Protein AF-A0A101DCR0-F1 (afdb_monomer_lite)

Radius of gyration: 26.0 Å; chains: 1; bounding box: 42×27×85 Å

Sequence (112 aa):
MRAINKFLITVCIALLASVAVALGDGEETGEAEEFKVIDHSKVWEEKGITKYEGSKTCIQCHEDKVRQFFHSYHYQLFSENEGINGKTMIFGGKMAFNDYCMAMFVNTAQRW

Secondary structure (DSSP, 8-state):
-HHHHHHHHHHHHHHHHHHHHHTS------------PPP-HHHHHHTT--S-BTHHHHTTT-HHHHHHHHTSHHHHS-EEEE-GGG-EEEESTTT-EETTTEEHHHHHTT--

Foldseek 3Di:
DVVVVVVVVVVVVVVVVVVCVVVVDDPPPPDPPDDDDDDCVVVCVVVVPPDDPDLVVPCVPPVPVSVVVCPDCVNVQWDFDQDPPRDIDIDGQQRDADPPPGHPCVVCVVPD

InterPro domains:
  IPR036280 Multiheme cytochrome superfamily [SSF48695] (50-102)

pLDDT: mean 79.86, std 16.18, range [44.22, 97.31]

Structure (mmCIF, N/CA/C/O backbone):
data_AF-A0A101DCR0-F1
#
_entry.id   AF-A0A101DCR0-F1
#
loop_
_atom_site.group_PDB
_atom_site.id
_atom_site.type_symbol
_atom_site.label_atom_id
_atom_site.label_alt_id
_atom_site.label_comp_id
_atom_site.label_asym_id
_atom_site.label_entity_id
_atom_site.label_seq_id
_atom_site.pdbx_PDB_ins_code
_atom_site.Cartn_x
_atom_site.Cartn_y
_atom_site.Cartn_z
_atom_site.occupancy
_atom_site.B_iso_or_equiv
_atom_site.auth_seq_id
_atom_site.auth_comp_id
_atom_site.auth_asym_id
_atom_site.auth_atom_id
_atom_site.pdbx_PDB_model_num
ATOM 1 N N . MET A 1 1 ? -6.169 10.016 -66.570 1.00 50.41 1 MET A N 1
ATOM 2 C CA . MET A 1 1 ? -7.035 10.679 -65.561 1.00 50.41 1 MET A CA 1
ATOM 3 C C . MET A 1 1 ? -7.460 9.770 -64.396 1.00 50.41 1 MET A C 1
ATOM 5 O O . MET A 1 1 ? -7.352 10.210 -63.263 1.00 50.41 1 MET A O 1
ATOM 9 N N . ARG A 1 2 ? -7.864 8.501 -64.604 1.00 53.41 2 ARG A N 1
ATOM 10 C CA . ARG A 1 2 ? -8.267 7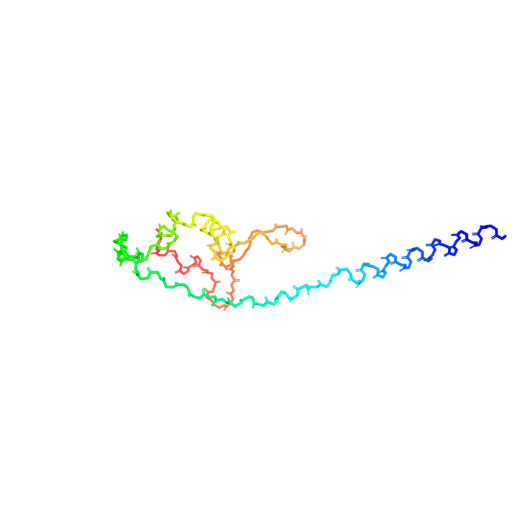.581 -63.505 1.00 53.41 2 ARG A CA 1
ATOM 11 C C . ARG A 1 2 ? -7.164 7.210 -62.491 1.00 53.41 2 ARG A C 1
ATOM 13 O O . ARG A 1 2 ? -7.486 6.968 -61.335 1.00 53.41 2 ARG A O 1
ATOM 20 N N . ALA A 1 3 ? -5.894 7.157 -62.901 1.00 55.66 3 ALA A N 1
ATOM 21 C CA . ALA A 1 3 ? -4.779 6.769 -62.023 1.00 55.66 3 ALA A CA 1
ATOM 22 C C . ALA A 1 3 ? -4.322 7.898 -61.076 1.00 55.66 3 ALA A C 1
ATOM 24 O O . ALA A 1 3 ? -4.050 7.646 -59.908 1.00 55.66 3 ALA A O 1
ATOM 25 N N . ILE A 1 4 ? -4.332 9.146 -61.558 1.00 55.31 4 ILE A N 1
ATOM 26 C CA . ILE A 1 4 ? -3.968 10.344 -60.779 1.00 55.31 4 ILE A CA 1
ATOM 27 C C . ILE A 1 4 ? -4.952 10.549 -59.617 1.00 55.31 4 ILE A C 1
ATOM 29 O O . ILE A 1 4 ? -4.542 10.858 -58.504 1.00 55.31 4 ILE A O 1
ATOM 33 N N . ASN A 1 5 ? -6.240 10.276 -59.854 1.00 58.12 5 ASN A N 1
ATOM 34 C CA . ASN A 1 5 ? -7.282 10.400 -58.836 1.00 58.12 5 ASN A CA 1
ATOM 35 C C . ASN A 1 5 ? -7.121 9.363 -57.707 1.00 58.12 5 ASN A C 1
ATOM 37 O O . ASN A 1 5 ? -7.290 9.684 -56.540 1.00 58.12 5 ASN A O 1
ATOM 41 N N . LYS A 1 6 ? -6.717 8.127 -58.037 1.00 57.25 6 LYS A N 1
ATOM 42 C CA . LYS A 1 6 ? -6.437 7.092 -57.028 1.00 57.25 6 LYS A CA 1
ATOM 43 C C . LYS A 1 6 ? -5.204 7.427 -56.191 1.00 57.25 6 LYS A C 1
ATOM 45 O O . LYS A 1 6 ? -5.230 7.224 -54.989 1.00 57.25 6 LYS A O 1
ATOM 50 N N . PHE A 1 7 ? -4.157 7.970 -56.813 1.00 67.06 7 PHE A N 1
ATOM 51 C CA . PHE A 1 7 ? -2.931 8.345 -56.109 1.00 67.06 7 PHE A CA 1
ATOM 52 C C . PHE A 1 7 ? -3.161 9.503 -55.126 1.00 67.06 7 PHE A C 1
ATOM 54 O O . PHE A 1 7 ? -2.740 9.420 -53.977 1.00 67.06 7 PHE A O 1
ATOM 61 N N . LEU A 1 8 ? -3.905 10.535 -55.540 1.00 63.75 8 LEU A N 1
ATOM 62 C CA . LEU A 1 8 ? -4.289 11.650 -54.667 1.00 63.75 8 LEU A CA 1
ATOM 63 C C . LEU A 1 8 ? -5.148 11.195 -53.481 1.00 63.75 8 LEU A C 1
ATOM 65 O O . LEU A 1 8 ? -4.885 11.600 -52.353 1.00 63.75 8 LEU A O 1
ATOM 69 N N . ILE A 1 9 ? -6.116 10.302 -53.709 1.00 69.94 9 ILE A N 1
ATOM 70 C CA . ILE A 1 9 ? -6.959 9.753 -52.636 1.00 69.94 9 ILE A CA 1
ATOM 71 C C . ILE A 1 9 ? -6.118 8.953 -51.631 1.00 69.94 9 ILE A C 1
ATOM 73 O O . ILE A 1 9 ? -6.267 9.144 -50.426 1.00 69.94 9 ILE A O 1
ATOM 77 N N . THR A 1 10 ? -5.196 8.106 -52.099 1.00 69.50 10 THR A N 1
ATOM 78 C CA . THR A 1 10 ? -4.328 7.317 -51.210 1.00 69.50 10 THR A CA 1
ATOM 79 C C . THR A 1 10 ? -3.398 8.201 -50.377 1.00 69.50 10 THR A C 1
ATOM 81 O O . THR A 1 10 ? -3.228 7.952 -49.185 1.00 69.50 10 THR A O 1
ATOM 84 N N . VAL A 1 11 ? -2.835 9.261 -50.967 1.00 74.75 11 VAL A N 1
ATOM 85 C CA . VAL A 1 11 ? -1.972 10.214 -50.248 1.00 74.75 11 VAL A CA 1
ATOM 86 C C . VAL A 1 11 ? -2.764 10.998 -49.196 1.00 74.75 11 VAL A C 1
ATOM 88 O O . VAL A 1 11 ? -2.286 11.165 -48.077 1.00 74.75 11 VAL A O 1
ATOM 91 N N . CYS A 1 12 ? -3.998 11.413 -49.499 1.00 70.81 12 CYS A N 1
ATOM 92 C CA . CYS A 1 12 ? -4.865 12.082 -48.527 1.00 70.81 12 CYS A CA 1
ATOM 93 C C . CYS A 1 12 ? -5.244 11.174 -47.347 1.00 70.81 12 CYS A C 1
ATOM 95 O O . CYS A 1 12 ? -5.223 11.630 -46.207 1.00 70.81 12 CYS A O 1
ATOM 97 N N . ILE A 1 13 ? -5.542 9.892 -47.590 1.00 72.62 13 ILE A N 1
ATOM 98 C CA . ILE A 1 13 ? -5.855 8.931 -46.517 1.00 72.62 13 ILE A CA 1
ATOM 99 C C . ILE A 1 13 ? -4.628 8.695 -45.626 1.00 72.62 13 ILE A C 1
ATOM 101 O O . ILE A 1 13 ? -4.757 8.674 -44.404 1.00 72.62 13 ILE A O 1
ATOM 105 N N . ALA A 1 14 ? -3.436 8.573 -46.219 1.00 68.31 14 ALA A N 1
ATOM 106 C CA . ALA A 1 14 ? -2.195 8.395 -45.466 1.00 68.31 14 ALA A CA 1
ATOM 107 C C . ALA A 1 14 ? -1.875 9.612 -44.579 1.00 68.31 14 ALA A C 1
ATOM 109 O O . ALA A 1 14 ? -1.511 9.442 -43.418 1.00 68.31 14 ALA A O 1
ATOM 110 N N . LEU A 1 15 ? -2.082 10.831 -45.094 1.00 64.31 15 LEU A N 1
ATOM 111 C CA . LEU A 1 15 ? -1.887 12.072 -44.337 1.00 64.31 15 LEU A CA 1
ATOM 112 C C . LEU A 1 15 ? -2.884 12.214 -43.176 1.00 64.31 15 LEU A C 1
ATOM 114 O O . LEU A 1 15 ? -2.493 12.592 -42.072 1.00 64.31 15 LEU A O 1
ATOM 118 N N . LEU A 1 16 ? -4.154 11.863 -43.393 1.00 61.53 16 LEU A N 1
ATOM 119 C CA . LEU A 1 16 ? -5.175 11.890 -42.341 1.00 61.53 16 LEU A CA 1
ATOM 120 C C . LEU A 1 16 ? -4.890 10.863 -41.234 1.00 61.53 16 LEU A C 1
ATOM 122 O O . LEU A 1 16 ? -5.065 11.174 -40.058 1.00 61.53 16 LEU A O 1
ATOM 126 N N . ALA A 1 17 ? -4.381 9.678 -41.587 1.00 61.28 17 ALA A N 1
ATOM 127 C CA . ALA A 1 17 ? -3.986 8.663 -40.612 1.00 61.28 17 ALA A CA 1
ATOM 128 C C . ALA A 1 17 ? -2.800 9.116 -39.739 1.00 61.28 17 ALA A C 1
ATOM 130 O O . ALA A 1 17 ? -2.813 8.899 -38.530 1.00 61.28 17 ALA A O 1
ATOM 131 N N . SER A 1 18 ? -1.807 9.806 -40.315 1.00 59.69 18 SER A N 1
ATOM 132 C CA . SER A 1 18 ? -0.678 10.351 -39.544 1.00 59.69 18 SER A CA 1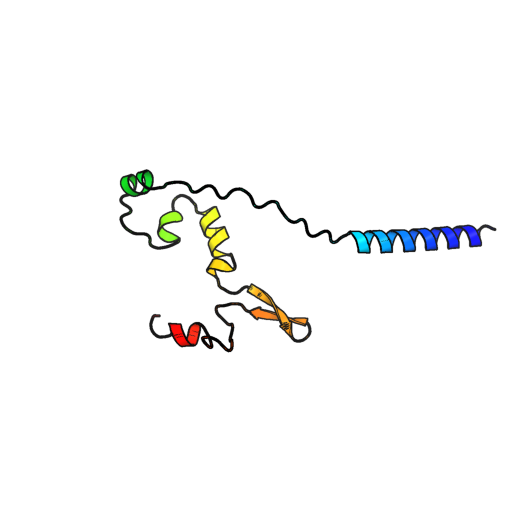
ATOM 133 C C . SER A 1 18 ? -1.077 11.471 -38.578 1.00 59.69 18 SER A C 1
ATOM 135 O O . SER A 1 18 ? -0.505 11.572 -37.497 1.00 59.69 18 SER A O 1
ATOM 137 N N . VAL A 1 19 ? -2.079 12.285 -38.928 1.00 58.62 19 VAL A N 1
ATOM 138 C CA . VAL A 1 19 ? -2.595 13.336 -38.034 1.00 58.62 19 VAL A CA 1
ATOM 139 C C . VAL A 1 19 ? -3.408 12.731 -36.886 1.00 58.62 19 VAL A C 1
ATOM 141 O O . VAL A 1 19 ? -3.290 13.195 -35.760 1.00 58.62 19 VAL A O 1
ATOM 144 N N . ALA A 1 20 ? -4.172 11.662 -37.133 1.00 58.12 20 ALA A N 1
ATOM 145 C CA . ALA A 1 20 ? -4.916 10.965 -36.081 1.00 58.12 20 ALA A CA 1
ATOM 146 C C . ALA A 1 20 ? -3.993 10.319 -35.030 1.00 58.12 20 ALA A C 1
ATOM 148 O O . ALA A 1 20 ? -4.300 10.370 -33.845 1.00 58.12 20 ALA A O 1
ATOM 149 N N . VAL A 1 21 ? -2.842 9.775 -35.446 1.00 58.56 21 VAL A N 1
ATOM 150 C CA . VAL A 1 21 ? -1.821 9.246 -34.521 1.00 58.56 21 VAL A CA 1
ATOM 151 C C . VAL A 1 21 ? -1.142 10.369 -33.730 1.00 58.56 21 VAL A C 1
ATOM 153 O O . VAL A 1 21 ? -0.907 10.212 -32.540 1.00 58.56 21 VAL A O 1
ATOM 156 N N . ALA A 1 22 ? -0.878 11.523 -34.349 1.00 58.75 22 ALA A N 1
ATOM 157 C CA . ALA A 1 22 ? -0.266 12.666 -33.664 1.00 58.75 22 ALA A CA 1
ATOM 158 C C . ALA A 1 22 ? -1.196 13.357 -32.644 1.00 58.75 22 ALA A C 1
ATOM 160 O O . ALA A 1 22 ? -0.717 14.091 -31.785 1.00 58.75 22 ALA A O 1
ATOM 161 N N . LEU A 1 23 ? -2.512 13.143 -32.748 1.00 54.91 23 LEU A N 1
ATOM 162 C CA . LEU A 1 23 ? -3.530 13.689 -31.840 1.00 54.91 23 LEU A CA 1
ATOM 163 C C . LEU A 1 23 ? -4.060 12.650 -30.832 1.00 54.91 23 LEU A C 1
ATOM 165 O O . LEU A 1 23 ? -4.914 12.990 -30.018 1.00 54.91 23 LEU A O 1
ATOM 169 N N . GLY A 1 24 ? -3.602 11.395 -30.920 1.00 46.06 24 GLY A N 1
ATOM 170 C CA . GLY A 1 24 ? -4.173 10.251 -30.204 1.00 46.06 24 GLY A CA 1
ATOM 171 C C . GLY A 1 24 ? -3.783 10.123 -28.732 1.00 46.06 24 GLY A C 1
ATOM 172 O O . GLY A 1 24 ? -4.527 9.499 -27.986 1.00 46.06 24 GLY A O 1
ATOM 173 N N . ASP A 1 25 ? -2.694 10.754 -28.296 1.00 48.62 25 ASP A N 1
ATOM 174 C CA . ASP A 1 25 ? -2.215 10.645 -26.913 1.00 48.62 25 ASP A CA 1
ATOM 175 C C . ASP A 1 25 ? -2.381 11.982 -26.184 1.00 48.62 25 ASP A C 1
ATOM 177 O O . ASP A 1 25 ? -1.426 12.647 -25.782 1.00 48.62 25 ASP A O 1
ATOM 181 N N . GLY A 1 26 ? -3.634 12.412 -26.048 1.00 46.69 26 GLY A N 1
ATOM 182 C CA . GLY A 1 26 ? -3.992 13.357 -25.001 1.00 46.69 26 GLY A CA 1
ATOM 183 C C . GLY A 1 26 ? -3.974 12.613 -23.672 1.00 46.69 26 GLY A C 1
ATOM 184 O O . GLY A 1 26 ? -4.873 11.820 -23.408 1.00 46.69 26 GLY A O 1
ATOM 185 N N . GLU A 1 27 ? -2.952 12.842 -22.848 1.00 52.25 27 GLU A N 1
ATOM 186 C CA . GLU A 1 27 ? -2.975 12.453 -21.439 1.00 52.25 27 GLU A CA 1
ATOM 187 C C . GLU A 1 27 ? -4.168 13.165 -20.789 1.00 52.25 27 GLU A C 1
ATOM 189 O O . GLU A 1 27 ? -4.146 14.379 -20.576 1.00 52.25 27 GLU A O 1
ATOM 194 N N . GLU A 1 28 ? -5.255 12.425 -20.555 1.00 51.78 28 GLU A N 1
ATOM 195 C CA . GLU A 1 28 ? -6.388 12.911 -19.780 1.00 51.78 28 GLU A CA 1
ATOM 196 C C . GLU A 1 28 ? -5.883 13.180 -18.362 1.00 51.78 28 GLU A C 1
ATOM 198 O O . GLU A 1 28 ? -5.769 12.279 -17.530 1.00 51.78 28 GLU A O 1
ATOM 203 N N . THR A 1 29 ? -5.539 14.437 -18.082 1.00 50.12 29 THR A N 1
ATOM 204 C CA . THR A 1 29 ? -5.294 14.902 -16.722 1.00 50.12 29 THR A CA 1
ATOM 205 C C . THR A 1 29 ? -6.630 14.849 -15.995 1.00 50.12 29 THR A C 1
ATOM 207 O O . THR A 1 29 ? -7.399 15.811 -16.026 1.00 50.12 29 THR A O 1
ATOM 210 N N . GLY A 1 30 ? -6.945 13.692 -15.412 1.00 55.31 30 GLY A N 1
ATOM 211 C CA . GLY A 1 30 ? -8.118 13.528 -14.570 1.00 55.31 30 GLY A CA 1
ATOM 212 C C . GLY A 1 30 ? -8.102 14.606 -13.492 1.00 55.31 30 GLY A C 1
ATOM 213 O O . GLY A 1 30 ? -7.101 14.776 -12.792 1.00 55.31 30 GLY A O 1
ATOM 214 N N . GLU A 1 31 ? -9.188 15.371 -13.391 1.00 60.25 31 GLU A N 1
ATOM 215 C CA . GLU A 1 31 ? -9.380 16.294 -12.279 1.00 60.25 31 GLU A CA 1
ATOM 216 C C . GLU A 1 31 ? -9.253 15.490 -10.981 1.00 60.25 31 GLU A C 1
ATOM 218 O O . GLU A 1 31 ? -9.882 14.442 -10.824 1.00 60.25 31 GLU A O 1
ATOM 223 N N . ALA A 1 32 ? -8.384 15.937 -10.071 1.00 61.16 32 ALA A N 1
ATOM 224 C CA . ALA A 1 32 ? -8.202 15.268 -8.794 1.00 61.16 32 ALA A CA 1
ATOM 225 C C . ALA A 1 32 ? -9.531 15.313 -8.027 1.00 61.16 32 ALA A C 1
ATOM 227 O O . ALA A 1 32 ? -9.922 16.371 -7.531 1.00 61.16 32 ALA A O 1
ATOM 228 N N . GLU A 1 33 ? -10.230 14.176 -7.956 1.00 67.50 33 GLU A N 1
ATOM 229 C CA . GLU A 1 33 ? -11.429 14.036 -7.134 1.00 67.50 33 GLU A CA 1
ATOM 230 C C . GLU A 1 33 ? -11.118 14.477 -5.698 1.00 67.50 33 GLU A C 1
ATOM 232 O O . GLU A 1 33 ? -10.090 14.117 -5.114 1.00 67.50 33 GLU A O 1
ATOM 237 N N . GLU A 1 34 ? -12.023 15.264 -5.119 1.00 72.69 34 GLU A N 1
ATOM 238 C CA . GLU A 1 34 ? -11.911 15.731 -3.744 1.00 72.69 34 GLU A CA 1
ATOM 239 C C . GLU A 1 34 ? -11.849 14.528 -2.785 1.00 72.69 34 GLU A C 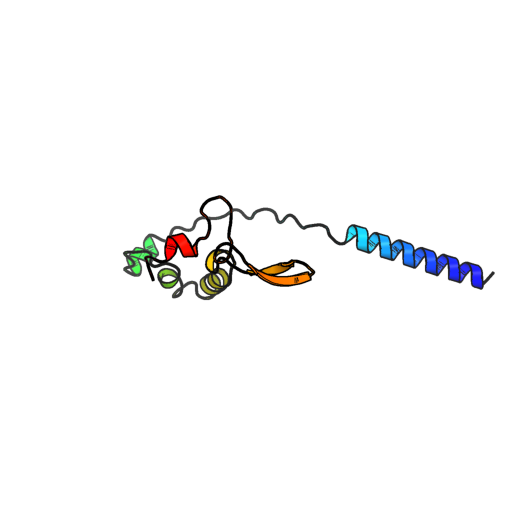1
ATOM 241 O O . GLU A 1 34 ? -12.819 13.787 -2.600 1.00 72.69 34 GLU A O 1
ATOM 246 N N . PHE A 1 35 ? -10.688 14.319 -2.156 1.00 75.69 35 PHE A N 1
ATOM 247 C CA . PHE A 1 35 ? -10.492 13.236 -1.197 1.00 75.69 35 PHE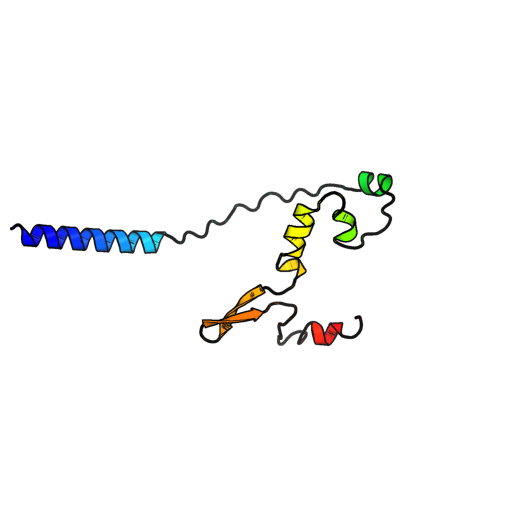 A CA 1
ATOM 248 C C . PHE A 1 35 ? -11.293 13.501 0.084 1.00 75.69 35 PHE A C 1
ATOM 250 O O . PHE A 1 35 ? -10.862 14.220 0.988 1.00 75.69 35 PHE A O 1
ATOM 257 N N . LYS A 1 36 ? -12.475 12.890 0.185 1.00 82.81 36 LYS A N 1
ATOM 258 C CA . LYS A 1 36 ? -13.311 12.975 1.382 1.00 82.81 36 LYS A CA 1
ATOM 259 C C . LYS A 1 36 ? -12.822 12.016 2.469 1.00 82.81 36 LYS A C 1
ATOM 261 O O . LYS A 1 36 ? -12.966 10.799 2.355 1.00 82.81 36 LYS A O 1
ATOM 266 N N . VAL A 1 37 ? -12.327 12.571 3.574 1.00 83.00 37 VAL A N 1
ATOM 267 C CA . VAL A 1 37 ? -12.014 11.801 4.787 1.00 83.00 37 VAL A CA 1
ATOM 268 C C . VAL A 1 37 ? -13.316 11.368 5.465 1.00 83.00 37 VAL A C 1
ATOM 270 O O . VAL A 1 37 ? -14.148 12.199 5.824 1.00 83.00 37 VAL A O 1
ATOM 273 N N . ILE A 1 38 ? -13.495 10.059 5.645 1.00 87.75 38 ILE A N 1
ATOM 274 C CA . ILE A 1 38 ? -14.637 9.477 6.361 1.00 87.75 38 ILE A CA 1
ATOM 275 C C . ILE A 1 38 ? -14.181 9.099 7.772 1.00 87.75 38 ILE A C 1
ATOM 277 O O . ILE A 1 38 ? -13.240 8.317 7.933 1.00 87.75 38 ILE A O 1
ATOM 281 N N . ASP A 1 39 ? -14.858 9.632 8.789 1.00 91.50 39 ASP A N 1
ATOM 282 C CA . ASP A 1 39 ? -14.613 9.267 10.184 1.00 91.50 39 ASP A CA 1
ATOM 283 C C . ASP A 1 39 ? -15.153 7.860 10.492 1.00 91.50 39 ASP A C 1
ATOM 285 O O . ASP A 1 39 ? -16.300 7.534 10.189 1.00 91.50 39 ASP A O 1
ATOM 289 N N . HIS A 1 40 ? -14.309 7.031 11.105 1.00 93.06 40 HIS A N 1
ATOM 290 C CA . HIS A 1 40 ? -14.625 5.651 11.478 1.00 93.06 40 HIS A CA 1
ATOM 291 C C . HIS A 1 40 ? -14.703 5.444 12.999 1.00 93.06 40 HIS A C 1
ATOM 293 O O . HIS A 1 40 ? -14.905 4.310 13.435 1.00 93.06 40 HIS A O 1
ATOM 299 N N . SER A 1 41 ? -14.592 6.506 13.809 1.00 94.06 41 SER A N 1
ATOM 300 C CA . SER A 1 41 ? -14.512 6.421 15.278 1.00 94.06 41 SER A CA 1
ATOM 301 C C . SER A 1 41 ? -15.645 5.593 15.895 1.00 94.06 41 SER A C 1
ATOM 303 O O . SER A 1 41 ? -15.393 4.686 16.685 1.00 94.06 41 SER A O 1
ATOM 305 N N . LYS A 1 42 ? -16.891 5.820 15.457 1.00 95.56 42 LYS A N 1
ATOM 306 C CA . LYS A 1 42 ? -18.061 5.071 15.945 1.00 95.56 42 LYS A CA 1
ATOM 307 C C . LYS A 1 42 ? -18.008 3.580 15.591 1.00 95.56 42 LYS A C 1
ATOM 309 O O . LYS A 1 42 ? -18.289 2.731 16.429 1.00 95.56 42 LYS A O 1
ATOM 314 N N . VAL A 1 43 ? -17.619 3.252 14.358 1.00 93.75 43 VAL A N 1
ATOM 315 C CA . VAL A 1 43 ? -17.525 1.854 13.900 1.00 93.75 43 VAL A CA 1
ATOM 316 C C . VAL A 1 43 ? -16.427 1.112 14.661 1.00 93.75 43 VAL A C 1
ATOM 318 O O . VAL A 1 43 ? -16.573 -0.070 14.961 1.00 93.75 43 VAL A O 1
ATOM 321 N N . TRP A 1 44 ? -15.331 1.796 14.991 1.00 95.00 44 TRP A N 1
ATOM 322 C CA . TRP A 1 44 ? -14.236 1.206 15.756 1.00 95.00 44 TRP A CA 1
ATOM 323 C C . TRP A 1 44 ? -14.663 0.865 17.180 1.00 95.00 44 TRP A C 1
ATOM 325 O O . TRP A 1 44 ? -14.365 -0.235 17.640 1.00 95.00 44 TRP A O 1
ATOM 335 N N . GLU A 1 45 ? -15.415 1.750 17.838 1.00 96.00 45 GLU A N 1
ATOM 336 C CA . GLU A 1 45 ? -16.002 1.477 19.153 1.00 96.00 45 GLU A CA 1
ATOM 337 C C . GLU A 1 45 ? -16.954 0.272 19.100 1.00 96.00 45 GLU A C 1
ATOM 339 O O . GLU A 1 45 ? -16.768 -0.697 19.834 1.00 96.00 45 GLU A O 1
ATOM 344 N N . GLU A 1 46 ? -17.913 0.275 18.168 1.00 95.44 46 GLU A N 1
ATOM 345 C CA . GLU A 1 46 ? -18.903 -0.801 18.010 1.00 95.44 46 GLU A CA 1
ATOM 346 C C . GLU A 1 46 ? -18.269 -2.167 17.700 1.00 95.44 46 GLU A C 1
ATOM 348 O O . GLU A 1 46 ? -18.788 -3.209 18.104 1.00 95.44 46 GLU A O 1
ATOM 353 N N . LYS A 1 47 ? -17.145 -2.183 16.974 1.00 93.19 47 LYS A N 1
ATOM 354 C CA . LYS A 1 47 ? -16.401 -3.403 16.630 1.00 93.19 47 LYS A CA 1
ATOM 355 C C . LYS A 1 47 ? -15.312 -3.762 17.643 1.00 93.19 47 LYS A C 1
ATOM 357 O O . LYS A 1 47 ? -14.632 -4.767 17.445 1.00 93.19 47 LYS A O 1
ATOM 362 N N . GLY A 1 48 ? -15.133 -2.975 18.706 1.00 94.38 48 GLY A N 1
ATOM 363 C CA . GLY A 1 48 ? -14.088 -3.194 19.709 1.00 94.38 48 GLY A CA 1
ATOM 364 C C . GLY A 1 48 ? -12.664 -3.083 19.147 1.00 94.38 48 GLY A C 1
ATOM 365 O O . GLY A 1 48 ? -11.742 -3.719 19.657 1.00 94.38 48 GLY A O 1
ATOM 366 N N . ILE A 1 49 ? -12.472 -2.307 18.079 1.00 93.44 49 ILE A N 1
ATOM 367 C CA . ILE A 1 49 ? -11.172 -2.093 17.441 1.00 93.44 49 ILE A CA 1
ATOM 368 C C . ILE A 1 49 ? -10.415 -1.039 18.248 1.00 93.44 49 ILE A C 1
ATOM 370 O O . ILE A 1 49 ? -10.685 0.155 18.159 1.00 93.44 49 ILE A O 1
ATOM 374 N N . THR A 1 50 ? -9.430 -1.484 19.022 1.00 93.69 50 THR A N 1
ATOM 375 C CA . THR A 1 50 ? -8.590 -0.606 19.854 1.00 93.69 50 THR A CA 1
ATOM 376 C C . THR A 1 50 ? -7.261 -0.239 19.194 1.00 93.69 50 THR A C 1
ATOM 378 O O . THR A 1 50 ? -6.541 0.629 19.688 1.00 93.69 50 THR A O 1
ATOM 381 N N . LYS A 1 51 ? -6.916 -0.891 18.075 1.00 93.81 51 LYS A N 1
ATOM 382 C CA . LYS A 1 51 ? -5.655 -0.691 17.357 1.00 93.81 51 LYS A CA 1
ATOM 383 C C . LYS A 1 51 ? -5.809 -0.936 15.856 1.00 93.81 51 LYS A C 1
ATOM 385 O O . LYS A 1 51 ? -6.463 -1.886 15.433 1.00 93.81 51 LYS A O 1
ATOM 390 N N . TYR A 1 52 ? -5.127 -0.111 15.063 1.00 92.56 52 TYR A N 1
ATOM 391 C CA . TYR A 1 52 ? -4.951 -0.341 13.632 1.00 92.56 52 TYR A CA 1
ATOM 392 C C . TYR A 1 52 ? -3.866 -1.394 13.370 1.00 92.56 52 TYR A C 1
ATOM 394 O O . TYR A 1 52 ? -2.720 -1.237 13.796 1.00 92.56 52 TYR A O 1
ATOM 402 N N . GLU A 1 53 ? -4.209 -2.442 12.627 1.00 92.44 53 GLU A N 1
ATOM 403 C CA . GLU A 1 53 ? -3.313 -3.547 12.258 1.00 92.44 53 GLU A CA 1
ATOM 404 C C . GLU A 1 53 ? -3.151 -3.664 10.734 1.00 92.44 53 GLU A C 1
ATOM 406 O O . GLU A 1 53 ? -2.974 -4.750 10.174 1.00 92.44 53 GLU A O 1
ATOM 411 N N . GLY A 1 54 ? -3.230 -2.527 10.038 1.00 90.56 54 GLY A N 1
ATOM 412 C CA . GLY A 1 54 ? -3.199 -2.490 8.582 1.00 90.56 54 GLY A CA 1
ATOM 413 C C . GLY A 1 54 ? -4.503 -2.996 7.965 1.00 90.56 54 GLY A C 1
ATOM 414 O O . GLY A 1 54 ? -5.575 -2.947 8.569 1.00 90.56 54 GLY A O 1
ATOM 415 N N . SER A 1 55 ? -4.407 -3.544 6.754 1.00 92.19 55 SER A N 1
ATOM 416 C CA . SER A 1 55 ? -5.551 -4.029 5.973 1.00 92.19 55 SER A CA 1
ATOM 417 C C . SER A 1 55 ? -6.423 -5.065 6.696 1.00 92.19 55 SER A C 1
ATOM 419 O O . SER A 1 55 ? -7.609 -5.172 6.388 1.00 92.19 55 SER A O 1
ATOM 421 N N . LYS A 1 56 ? -5.873 -5.794 7.680 1.00 92.06 56 LYS A N 1
ATOM 422 C CA . LYS A 1 56 ? -6.623 -6.748 8.515 1.00 92.06 56 LYS A CA 1
ATOM 423 C C . LYS A 1 56 ? -7.776 -6.087 9.270 1.00 92.06 56 LYS A C 1
ATOM 425 O O . LYS A 1 56 ? -8.828 -6.699 9.410 1.00 92.06 56 LYS A O 1
ATOM 430 N N . THR A 1 57 ? -7.598 -4.838 9.703 1.00 93.12 57 THR A N 1
ATOM 431 C CA . THR A 1 57 ? -8.639 -4.063 10.390 1.00 93.12 57 THR A CA 1
ATOM 432 C C . THR A 1 57 ? -9.819 -3.746 9.463 1.00 93.12 57 THR A C 1
ATOM 434 O O . THR A 1 57 ? -10.952 -3.653 9.921 1.00 93.12 57 THR A O 1
ATOM 437 N N . CYS A 1 58 ? -9.576 -3.611 8.156 1.00 93.00 58 CYS A N 1
ATOM 438 C CA . CYS A 1 58 ? -10.559 -3.085 7.205 1.00 93.00 58 CYS A CA 1
ATOM 439 C C . CYS A 1 58 ? -11.229 -4.169 6.345 1.00 93.00 58 CYS A C 1
ATOM 441 O O . CYS A 1 58 ? -12.336 -3.962 5.847 1.00 93.00 58 CYS A O 1
ATOM 443 N N . ILE A 1 59 ? -10.572 -5.320 6.150 1.00 95.25 59 ILE A N 1
ATOM 444 C CA . ILE A 1 59 ? -10.983 -6.333 5.162 1.00 95.25 59 ILE A CA 1
ATOM 445 C C . ILE A 1 59 ? -12.375 -6.917 5.425 1.00 95.25 59 ILE A C 1
ATOM 447 O O . ILE A 1 59 ? -13.055 -7.297 4.482 1.00 95.25 59 ILE A O 1
ATOM 451 N N . GLN A 1 60 ? -12.828 -6.919 6.681 1.00 91.69 60 GLN A N 1
ATOM 452 C CA . GLN A 1 60 ? -14.152 -7.427 7.053 1.00 91.69 60 GLN A CA 1
ATOM 453 C C . GLN A 1 60 ? -15.306 -6.632 6.420 1.00 91.69 60 GLN A C 1
ATOM 455 O O . GLN A 1 60 ? -16.365 -7.198 6.173 1.00 91.69 60 GLN A O 1
ATOM 460 N N . CYS A 1 61 ? -15.109 -5.333 6.162 1.00 94.44 61 CYS A N 1
ATOM 461 C CA . CYS A 1 61 ? -16.138 -4.443 5.607 1.00 94.44 61 CYS A CA 1
ATOM 462 C C . CYS A 1 61 ? -15.775 -3.895 4.216 1.00 94.44 61 CYS A C 1
ATOM 464 O O . CYS A 1 61 ? -16.642 -3.413 3.489 1.00 94.44 61 CYS A O 1
ATOM 466 N N . HIS A 1 62 ? -14.492 -3.923 3.848 1.00 95.50 62 HIS A N 1
ATOM 467 C CA . HIS A 1 62 ? -13.962 -3.301 2.636 1.00 95.50 62 HIS A CA 1
ATOM 468 C C . HIS A 1 62 ? -13.066 -4.259 1.850 1.00 95.50 62 HIS A C 1
ATOM 470 O O . HIS A 1 62 ? -11.971 -3.877 1.443 1.00 95.50 62 HIS A O 1
ATOM 476 N N . GLU A 1 63 ? -13.516 -5.497 1.638 1.00 96.56 63 GLU A N 1
ATOM 477 C CA . GLU A 1 63 ? -12.727 -6.526 0.953 1.00 96.56 63 GLU A CA 1
ATOM 478 C C . GLU A 1 63 ? -12.210 -6.054 -0.413 1.00 96.56 63 GLU A C 1
ATOM 480 O O . GLU A 1 63 ? -11.002 -6.065 -0.636 1.00 96.56 63 GLU A O 1
ATOM 485 N N . ASP A 1 64 ? -13.086 -5.554 -1.287 1.00 97.31 64 ASP A N 1
ATOM 486 C CA . ASP A 1 64 ? -12.700 -5.137 -2.641 1.00 97.31 64 ASP A CA 1
ATOM 487 C C . ASP A 1 64 ? -11.678 -3.998 -2.631 1.00 97.31 64 ASP A C 1
ATOM 489 O O . ASP A 1 64 ? -10.658 -4.062 -3.316 1.00 97.31 64 ASP A O 1
ATOM 493 N N . LYS A 1 65 ? -11.903 -2.977 -1.796 1.00 94.94 65 LYS A N 1
ATOM 494 C CA . LYS A 1 65 ? -10.981 -1.839 -1.657 1.00 94.94 65 LYS A CA 1
ATOM 495 C C . LYS A 1 65 ? -9.638 -2.281 -1.087 1.00 94.94 65 LYS A C 1
ATOM 497 O O . LYS A 1 65 ? -8.591 -1.832 -1.544 1.00 94.94 65 LYS A O 1
ATOM 502 N N . VAL A 1 66 ? -9.657 -3.178 -0.100 1.00 96.00 66 VAL A N 1
ATOM 503 C CA . VAL A 1 66 ? -8.442 -3.749 0.484 1.00 96.00 66 VAL A CA 1
ATOM 504 C C . VAL A 1 66 ? -7.687 -4.579 -0.548 1.00 96.00 66 VAL A C 1
ATOM 506 O O . VAL A 1 66 ? -6.471 -4.449 -0.628 1.00 96.00 66 VAL A O 1
ATOM 509 N N . ARG A 1 67 ? -8.375 -5.386 -1.362 1.00 95.44 67 ARG A N 1
ATOM 510 C CA . ARG A 1 67 ? -7.757 -6.158 -2.448 1.00 95.44 67 ARG A CA 1
ATOM 511 C C . ARG A 1 67 ? -7.148 -5.242 -3.503 1.00 95.44 67 ARG A C 1
ATOM 513 O O . ARG A 1 67 ? -5.991 -5.430 -3.860 1.00 95.44 67 ARG A O 1
ATOM 520 N N . GLN A 1 68 ? -7.874 -4.218 -3.946 1.00 95.31 68 GLN A N 1
ATOM 521 C CA . GLN A 1 68 ? -7.353 -3.223 -4.889 1.00 95.31 68 GLN A CA 1
ATOM 522 C C . GLN A 1 68 ? -6.104 -2.528 -4.337 1.00 95.31 68 GLN A C 1
ATOM 524 O O . GLN A 1 68 ? -5.082 -2.464 -5.016 1.00 95.31 68 GLN A O 1
ATOM 529 N N . PHE A 1 69 ? -6.147 -2.079 -3.080 1.00 93.38 69 PHE A N 1
ATOM 530 C CA . PHE A 1 69 ? -4.988 -1.483 -2.423 1.00 93.38 69 PHE A CA 1
ATOM 531 C C . PHE A 1 69 ? -3.825 -2.473 -2.299 1.00 93.38 69 PHE A C 1
ATOM 533 O O . PHE A 1 69 ? -2.690 -2.117 -2.607 1.00 93.38 69 PHE A O 1
ATOM 540 N N . PHE A 1 70 ? -4.094 -3.722 -1.916 1.00 92.50 70 PHE A N 1
ATOM 541 C CA . PHE A 1 70 ? -3.087 -4.778 -1.812 1.00 92.50 70 PHE A CA 1
ATOM 542 C C . PHE A 1 70 ? -2.374 -5.026 -3.145 1.00 92.50 70 PHE A C 1
ATOM 544 O O . PHE A 1 70 ? -1.168 -5.244 -3.157 1.00 92.50 70 PHE A O 1
ATOM 551 N N . HIS A 1 71 ? -3.085 -4.959 -4.270 1.00 92.44 71 HIS A N 1
ATOM 552 C CA . HIS A 1 71 ? -2.500 -5.115 -5.604 1.00 92.44 71 HIS A CA 1
ATOM 553 C C . HIS A 1 71 ? -1.861 -3.833 -6.159 1.00 92.44 71 HIS A C 1
ATOM 555 O O . HIS A 1 71 ? -1.269 -3.866 -7.235 1.00 92.44 71 HIS A O 1
ATOM 561 N N . SER A 1 72 ? -1.944 -2.713 -5.440 1.00 93.12 72 SER A N 1
ATOM 562 C CA . SER A 1 72 ? -1.344 -1.452 -5.870 1.00 93.12 72 SER A CA 1
ATOM 563 C C . SER A 1 72 ? 0.168 -1.413 -5.631 1.00 93.12 72 SER A C 1
ATOM 565 O O . SER A 1 72 ? 0.698 -2.047 -4.711 1.00 93.12 72 SER A O 1
ATOM 567 N N . TYR A 1 73 ? 0.857 -0.565 -6.400 1.00 93.44 73 TYR A N 1
ATOM 568 C CA . TYR A 1 73 ? 2.269 -0.250 -6.174 1.00 93.44 73 TYR A CA 1
ATOM 569 C C . TYR A 1 73 ? 2.534 0.246 -4.743 1.00 93.44 73 TYR A C 1
ATOM 571 O O . TYR A 1 73 ? 3.564 -0.083 -4.167 1.00 93.44 73 TYR A O 1
ATOM 579 N N . HIS A 1 74 ? 1.600 0.981 -4.129 1.00 92.44 74 HIS A N 1
ATOM 580 C CA . HIS A 1 74 ? 1.767 1.508 -2.770 1.00 92.44 74 HIS A CA 1
ATOM 581 C C . HIS A 1 74 ? 1.906 0.409 -1.713 1.00 92.44 74 HIS A C 1
ATOM 583 O O . HIS A 1 74 ? 2.644 0.584 -0.746 1.00 92.44 74 HIS A O 1
ATOM 589 N N . TYR A 1 75 ? 1.213 -0.718 -1.889 1.00 92.00 75 TYR A N 1
ATOM 590 C CA . TYR A 1 75 ? 1.324 -1.848 -0.971 1.00 92.00 75 TYR A CA 1
ATOM 591 C C . TYR A 1 75 ? 2.511 -2.749 -1.320 1.00 92.00 75 TYR A C 1
ATOM 593 O O . TYR A 1 75 ? 3.265 -3.160 -0.439 1.00 92.00 75 TYR A O 1
ATOM 601 N N . GLN A 1 76 ? 2.685 -3.063 -2.605 1.00 91.81 76 GLN A N 1
ATOM 602 C CA . GLN A 1 76 ? 3.722 -3.996 -3.054 1.00 91.81 76 GLN A CA 1
ATOM 603 C C . GLN A 1 76 ? 5.125 -3.375 -3.016 1.00 91.81 76 GLN A C 1
ATOM 605 O O . GLN A 1 76 ? 6.104 -4.074 -2.756 1.00 91.81 76 GLN A O 1
ATOM 610 N N . LEU A 1 77 ? 5.221 -2.061 -3.246 1.00 92.81 77 LEU A N 1
ATOM 611 C CA . LEU A 1 77 ? 6.452 -1.296 -3.465 1.00 92.81 77 LEU A CA 1
ATOM 612 C C . LEU A 1 77 ? 7.294 -1.822 -4.637 1.00 92.81 77 LEU A C 1
ATOM 614 O O . LEU A 1 77 ? 8.505 -1.618 -4.686 1.00 92.81 77 LEU A O 1
ATOM 618 N N . PHE A 1 78 ? 6.661 -2.508 -5.583 1.00 92.25 78 PHE A N 1
ATOM 619 C CA . PHE A 1 78 ? 7.238 -2.895 -6.862 1.00 92.25 78 PHE A CA 1
ATOM 620 C C . PHE A 1 78 ? 6.135 -3.016 -7.912 1.00 92.25 78 PHE A C 1
ATOM 622 O O . PHE A 1 78 ? 4.962 -3.208 -7.589 1.00 92.25 78 PHE A O 1
ATOM 629 N N . SER A 1 79 ? 6.533 -2.922 -9.170 1.00 91.44 79 SER A N 1
ATOM 630 C CA . SER A 1 79 ? 5.719 -3.200 -10.345 1.00 91.44 79 SER A CA 1
ATOM 631 C C . SER A 1 79 ? 6.582 -3.855 -11.421 1.00 91.44 79 SER A C 1
ATOM 633 O O . SER A 1 79 ? 7.816 -3.871 -11.355 1.00 91.44 79 SER A O 1
ATOM 635 N N . GLU A 1 80 ? 5.922 -4.428 -12.415 1.00 91.69 80 GLU A N 1
ATOM 636 C CA . GLU A 1 80 ? 6.560 -4.791 -13.670 1.00 91.69 80 GLU A CA 1
ATOM 637 C C . GLU A 1 80 ? 6.789 -3.503 -14.474 1.00 91.69 80 GLU A C 1
ATOM 639 O O . GLU A 1 80 ? 5.857 -2.735 -14.695 1.00 91.69 80 GLU A O 1
ATOM 644 N N . ASN A 1 81 ? 8.041 -3.222 -14.827 1.00 86.50 81 ASN A N 1
ATOM 645 C CA . ASN A 1 81 ? 8.447 -2.018 -15.544 1.00 86.50 81 ASN A CA 1
ATOM 646 C C . ASN A 1 81 ? 9.250 -2.406 -16.786 1.00 86.50 81 ASN A C 1
ATOM 648 O O . ASN A 1 81 ? 9.895 -3.461 -16.824 1.00 86.50 81 ASN A O 1
ATOM 652 N N . GLU A 1 82 ? 9.259 -1.529 -17.786 1.00 87.56 82 GLU A N 1
ATOM 653 C CA . GLU A 1 82 ? 10.217 -1.648 -18.878 1.00 87.56 82 GLU A CA 1
ATOM 654 C C . GLU A 1 82 ? 11.626 -1.420 -18.322 1.00 87.56 82 GLU A C 1
ATOM 656 O O . GLU A 1 82 ? 11.930 -0.396 -17.710 1.00 87.56 82 GLU A O 1
ATOM 661 N N . GLY A 1 83 ? 12.474 -2.428 -18.467 1.00 84.00 83 GLY A N 1
ATOM 662 C CA . GLY A 1 83 ? 13.856 -2.382 -18.033 1.00 84.00 83 GLY A CA 1
ATOM 663 C C . GLY A 1 83 ? 14.797 -1.933 -19.138 1.00 84.00 83 GLY A C 1
ATOM 664 O O . GLY A 1 83 ? 14.414 -1.482 -20.216 1.00 84.00 83 GLY A O 1
ATOM 665 N N . ILE A 1 84 ? 16.089 -2.087 -18.870 1.00 83.00 84 ILE A N 1
ATOM 666 C CA . ILE A 1 84 ? 17.134 -1.689 -19.810 1.00 83.00 84 ILE A CA 1
ATOM 667 C C . ILE A 1 84 ? 17.074 -2.589 -21.052 1.00 83.00 84 ILE A C 1
ATOM 669 O O . ILE A 1 84 ? 17.025 -3.818 -20.943 1.00 83.00 84 ILE A O 1
ATOM 673 N N . ASN A 1 85 ? 17.146 -1.971 -22.235 1.00 88.19 85 ASN A N 1
ATOM 674 C CA . ASN A 1 85 ? 17.137 -2.645 -23.538 1.00 88.19 85 ASN A CA 1
ATOM 675 C C . ASN A 1 85 ? 15.815 -3.377 -23.855 1.00 88.19 85 ASN A C 1
ATOM 677 O O . ASN A 1 85 ? 15.837 -4.482 -24.401 1.00 88.19 85 ASN A O 1
ATOM 681 N N . GLY A 1 86 ? 14.675 -2.790 -23.466 1.00 87.44 86 GLY A N 1
ATOM 682 C CA . GLY A 1 86 ? 13.333 -3.303 -23.776 1.00 87.44 86 GLY A CA 1
ATOM 683 C C . GLY A 1 86 ? 12.988 -4.624 -23.085 1.00 87.44 86 GLY A C 1
ATOM 684 O O . GLY A 1 86 ? 12.031 -5.298 -23.459 1.00 87.44 86 GLY A O 1
ATOM 685 N N . LYS A 1 87 ? 13.791 -5.045 -22.101 1.00 89.75 87 LYS A N 1
ATOM 686 C CA . LYS A 1 87 ? 13.508 -6.235 -21.301 1.00 89.75 87 LYS A CA 1
ATOM 687 C C . LYS A 1 87 ? 12.639 -5.849 -20.129 1.00 89.75 87 LYS A C 1
ATOM 689 O O . LYS A 1 87 ? 13.008 -4.963 -19.370 1.00 89.75 87 LYS A O 1
ATOM 694 N N . THR A 1 88 ? 11.554 -6.569 -19.919 1.00 91.31 88 THR A N 1
ATOM 695 C CA . THR A 1 88 ? 10.740 -6.383 -18.727 1.00 91.31 88 THR A CA 1
ATOM 696 C C . THR A 1 88 ? 11.515 -6.726 -17.454 1.00 91.31 88 THR A C 1
ATOM 698 O O . THR A 1 88 ? 12.231 -7.731 -17.400 1.00 91.31 88 THR A O 1
ATOM 701 N N . MET A 1 89 ? 11.370 -5.901 -16.417 1.00 89.69 89 MET A N 1
ATOM 702 C CA . MET A 1 89 ? 11.972 -6.119 -15.105 1.00 89.69 89 MET A CA 1
ATOM 703 C C . MET A 1 89 ? 10.980 -5.830 -13.977 1.00 89.69 89 MET A C 1
ATOM 705 O O . MET A 1 89 ? 10.177 -4.904 -14.052 1.00 89.69 89 MET A O 1
ATOM 709 N N . ILE A 1 90 ? 11.067 -6.594 -12.889 1.00 89.69 90 ILE A N 1
ATOM 710 C CA . ILE A 1 90 ? 10.352 -6.270 -11.651 1.00 89.69 90 ILE A CA 1
ATOM 711 C C . ILE A 1 90 ? 11.196 -5.242 -10.894 1.00 89.69 90 ILE A C 1
ATOM 713 O O . ILE A 1 90 ? 12.322 -5.538 -10.488 1.00 89.69 90 ILE A O 1
ATOM 717 N N . PHE A 1 91 ? 10.667 -4.033 -10.721 1.00 87.94 91 PHE A N 1
ATOM 718 C CA . PHE A 1 91 ? 11.386 -2.913 -10.112 1.00 87.94 91 PHE A CA 1
ATOM 719 C C . PHE A 1 91 ? 10.462 -2.025 -9.268 1.00 87.94 91 PHE A C 1
ATOM 721 O O . PHE A 1 91 ? 9.242 -2.109 -9.360 1.00 87.94 91 PHE A O 1
ATOM 728 N N . GLY A 1 92 ? 11.041 -1.193 -8.405 1.00 88.56 92 GLY A N 1
ATOM 729 C CA . GLY A 1 92 ? 10.325 -0.293 -7.497 1.00 88.56 92 GLY A CA 1
ATOM 730 C C . GLY A 1 92 ? 10.992 -0.227 -6.129 1.00 88.56 92 GLY A C 1
ATOM 731 O O . GLY A 1 92 ? 11.999 -0.896 -5.906 1.00 88.56 92 GLY A O 1
ATOM 732 N N . GLY A 1 93 ? 10.442 0.566 -5.207 1.00 89.19 93 GLY A N 1
ATOM 733 C CA . GLY A 1 93 ? 11.056 0.867 -3.904 1.00 89.19 93 GLY A CA 1
ATOM 734 C C . GLY A 1 93 ? 11.604 -0.345 -3.135 1.00 89.19 93 GLY A C 1
ATOM 735 O O . GLY A 1 93 ? 12.689 -0.267 -2.564 1.00 89.19 93 GLY A O 1
ATOM 736 N N . LYS A 1 94 ? 10.921 -1.497 -3.187 1.00 88.50 94 LYS A N 1
ATOM 737 C CA . LYS A 1 94 ? 11.343 -2.739 -2.518 1.00 88.50 94 LYS A CA 1
ATOM 738 C C . LYS A 1 94 ? 12.655 -3.315 -3.062 1.00 88.50 94 LYS A C 1
ATOM 740 O O . LYS A 1 94 ? 13.394 -3.928 -2.299 1.00 88.50 94 LYS A O 1
ATOM 745 N N . MET A 1 95 ? 12.925 -3.133 -4.354 1.00 87.56 95 MET A N 1
ATOM 746 C CA . MET A 1 95 ? 14.087 -3.686 -5.069 1.00 87.56 95 MET A CA 1
ATOM 747 C C . MET A 1 95 ? 15.052 -2.598 -5.563 1.00 87.56 95 MET A C 1
ATOM 749 O O . MET A 1 95 ? 16.088 -2.910 -6.147 1.00 87.56 95 MET A O 1
ATOM 753 N N 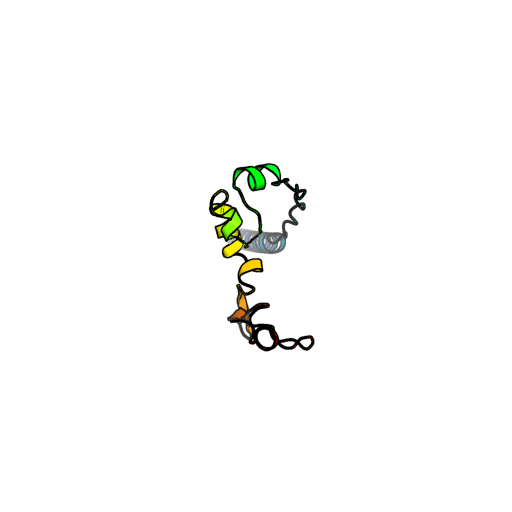. ALA A 1 96 ? 14.703 -1.328 -5.361 1.00 88.12 96 ALA A N 1
ATOM 754 C CA . ALA A 1 96 ? 15.472 -0.193 -5.827 1.00 88.12 96 ALA A CA 1
ATOM 755 C C . ALA A 1 96 ? 16.724 0.013 -4.974 1.00 88.12 96 ALA A C 1
ATOM 757 O O . ALA A 1 96 ? 16.704 -0.114 -3.747 1.00 88.12 96 ALA A O 1
ATOM 758 N N . PHE A 1 97 ? 17.790 0.403 -5.665 1.00 90.38 97 PHE A N 1
ATOM 759 C CA . PHE A 1 97 ? 19.006 0.925 -5.073 1.00 90.38 97 PHE A CA 1
ATOM 760 C C . PHE A 1 97 ? 19.169 2.374 -5.509 1.00 90.38 97 PHE A C 1
ATOM 762 O O . PHE A 1 97 ? 18.985 2.687 -6.686 1.00 90.38 97 PHE A O 1
ATOM 769 N N . ASN A 1 98 ? 19.518 3.248 -4.575 1.00 88.44 98 ASN A N 1
ATOM 770 C CA . ASN A 1 98 ? 19.844 4.636 -4.857 1.00 88.44 98 ASN A CA 1
ATOM 771 C C . ASN A 1 98 ? 21.026 5.111 -4.005 1.00 88.44 98 ASN A C 1
ATOM 773 O O . ASN A 1 98 ? 21.487 4.433 -3.090 1.00 88.44 98 ASN A O 1
ATOM 777 N N . ASP A 1 99 ? 21.518 6.296 -4.329 1.00 94.94 99 ASP A N 1
ATOM 778 C CA . ASP A 1 99 ? 22.610 6.999 -3.659 1.00 94.94 99 ASP A CA 1
ATOM 779 C C . ASP A 1 99 ? 22.187 7.712 -2.360 1.00 94.94 99 ASP A C 1
ATOM 781 O O . ASP A 1 99 ? 23.009 8.369 -1.726 1.00 94.94 99 ASP A O 1
ATOM 785 N N . TYR A 1 100 ? 20.932 7.548 -1.927 1.00 90.38 100 TYR A N 1
ATOM 786 C CA . TYR A 1 100 ? 20.438 8.046 -0.645 1.00 90.38 100 TYR A CA 1
ATOM 787 C C . TYR A 1 100 ? 20.620 6.989 0.448 1.00 90.38 100 TYR A C 1
ATOM 789 O O . TYR A 1 100 ? 21.692 6.826 1.025 1.00 90.38 100 TYR A O 1
ATOM 797 N N . CYS A 1 101 ? 19.566 6.233 0.751 1.00 88.69 101 CYS A N 1
ATOM 798 C CA . CYS A 1 101 ? 19.569 5.236 1.818 1.00 88.69 101 CYS A CA 1
ATOM 799 C C . CYS A 1 101 ? 20.023 3.852 1.329 1.00 88.69 101 CYS A C 1
ATOM 801 O O . CYS A 1 101 ? 19.714 2.852 1.979 1.00 88.69 101 CYS A O 1
ATOM 803 N N . MET A 1 102 ? 20.735 3.776 0.201 1.00 89.88 102 MET A N 1
ATOM 804 C CA . MET A 1 102 ? 21.120 2.534 -0.469 1.00 89.88 102 MET A CA 1
ATOM 805 C C . MET A 1 102 ? 19.903 1.733 -0.947 1.00 89.88 102 MET A C 1
ATOM 807 O O . MET A 1 102 ? 19.396 1.981 -2.032 1.00 89.88 102 MET A O 1
ATOM 811 N N . ALA A 1 103 ? 19.422 0.775 -0.154 1.00 89.19 103 ALA A N 1
ATOM 812 C CA . ALA A 1 103 ? 18.304 -0.091 -0.506 1.00 89.19 103 ALA A CA 1
ATOM 813 C C . ALA A 1 103 ? 17.453 -0.406 0.723 1.00 89.19 103 ALA A C 1
ATOM 815 O O . ALA A 1 103 ? 17.969 -0.639 1.820 1.00 89.19 103 ALA A O 1
ATOM 816 N N . MET A 1 104 ? 16.133 -0.469 0.533 1.00 87.94 104 MET A N 1
ATOM 817 C CA . MET A 1 104 ? 15.192 -0.711 1.631 1.00 87.94 104 MET A CA 1
ATOM 818 C C . MET A 1 104 ? 15.492 -2.012 2.378 1.00 87.94 104 MET A C 1
ATOM 820 O O . MET A 1 104 ? 15.469 -2.036 3.608 1.00 87.94 104 MET A O 1
ATOM 824 N N . PHE A 1 105 ? 15.806 -3.091 1.663 1.00 82.69 105 PHE A N 1
ATOM 825 C CA . PHE A 1 105 ? 16.070 -4.396 2.272 1.00 82.69 105 PHE A CA 1
ATOM 826 C C . PHE A 1 105 ? 17.387 -4.453 3.056 1.00 82.69 105 PHE A C 1
ATOM 828 O O . PHE A 1 105 ? 17.513 -5.282 3.948 1.00 82.69 105 PHE A O 1
ATOM 835 N N . VAL A 1 106 ? 18.338 -3.549 2.795 1.00 83.06 106 VAL A N 1
ATOM 836 C CA . VAL A 1 106 ? 19.560 -3.433 3.608 1.00 83.06 106 VAL A CA 1
ATOM 837 C C . VAL A 1 106 ? 19.225 -2.844 4.980 1.00 83.06 106 VAL A C 1
ATOM 839 O O . VAL A 1 106 ? 19.734 -3.309 5.995 1.00 83.06 106 VAL A O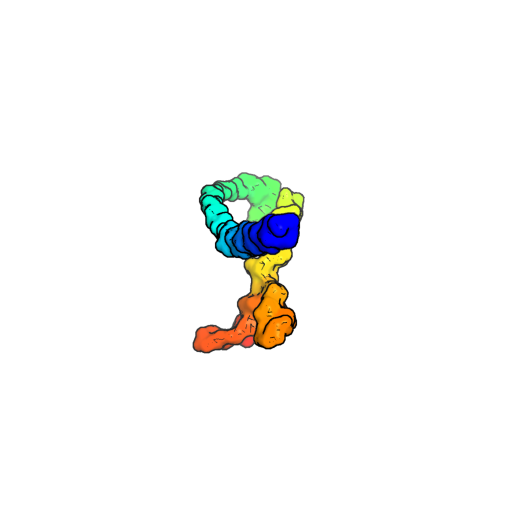 1
ATOM 842 N N . ASN A 1 107 ? 18.304 -1.878 5.028 1.00 82.50 107 ASN A N 1
ATOM 843 C CA . ASN A 1 107 ? 17.932 -1.185 6.265 1.00 82.50 107 ASN A CA 1
ATOM 844 C C . ASN A 1 107 ? 16.791 -1.868 7.041 1.00 82.50 107 ASN A C 1
ATOM 846 O O . ASN A 1 107 ? 16.571 -1.564 8.210 1.00 82.50 107 ASN A O 1
ATOM 850 N N . THR A 1 108 ? 16.045 -2.780 6.410 1.00 72.88 108 THR A N 1
ATOM 851 C CA . THR A 1 108 ? 14.889 -3.467 7.023 1.00 72.88 108 THR A CA 1
ATOM 852 C C . THR A 1 108 ? 15.160 -4.923 7.410 1.00 72.88 108 THR A C 1
ATOM 854 O O . THR A 1 108 ? 14.317 -5.536 8.062 1.00 72.88 108 THR A O 1
ATOM 857 N N . ALA A 1 109 ? 16.344 -5.471 7.103 1.00 57.22 109 ALA A N 1
ATOM 858 C CA . ALA A 1 109 ? 16.738 -6.852 7.418 1.00 57.22 109 ALA A CA 1
ATOM 859 C C . ALA A 1 109 ? 16.764 -7.209 8.923 1.00 57.22 109 ALA A C 1
ATOM 861 O O . ALA A 1 109 ? 16.987 -8.363 9.267 1.00 57.22 109 ALA A O 1
ATOM 862 N N . GLN A 1 110 ? 16.518 -6.260 9.831 1.00 50.59 110 GLN A N 1
ATOM 863 C CA . GLN A 1 110 ? 16.492 -6.505 11.280 1.00 50.59 110 GLN A CA 1
ATOM 864 C C . GLN A 1 110 ? 15.097 -6.824 11.855 1.00 50.59 110 GLN A C 1
ATOM 866 O O . GLN A 1 110 ? 14.949 -6.871 13.076 1.00 50.59 110 GLN A O 1
ATOM 871 N N . ARG A 1 111 ? 14.054 -6.992 11.024 1.00 49.78 111 ARG A N 1
ATOM 872 C CA . ARG A 1 111 ? 12.659 -7.094 11.506 1.00 49.78 111 ARG A CA 1
ATOM 873 C C . ARG A 1 111 ? 11.747 -8.089 10.769 1.00 49.78 111 ARG A C 1
ATOM 875 O O . ARG A 1 111 ? 10.532 -7.893 10.777 1.00 49.78 111 ARG A O 1
ATOM 882 N N . TRP A 1 112 ? 12.308 -9.145 10.184 1.00 44.22 112 TRP A N 1
ATOM 883 C CA . TRP A 1 112 ? 11.534 -10.279 9.657 1.00 44.22 112 TRP A CA 1
ATOM 884 C C . TRP A 1 112 ? 11.746 -11.516 10.520 1.00 44.22 112 TRP A C 1
ATOM 886 O O . TRP A 1 112 ? 12.927 -11.829 10.788 1.00 44.22 112 TRP A O 1
#

Organism: Archaeoglobus fulgidus (NCBI:txid2234)